Protein AF-A0A2V8NRT8-F1 (afdb_monomer_lite)

Foldseek 3Di:
DDDDDDPDDDDPDPVVVVVVVVVVVVVVVLVVVVVCLVLADQQEWEWEWDQDQQWIWTFTGHVPDTDIDIGGDGSVRLLVLLVVLVVCVVVVHDSQVSLQVNCVRRPVVCVVVDDLRGAYEYADDDSCVVHPQQQRAHHPDDHGPVVRHHYDYDPDPVRVSD

Radius of gyration: 18.74 Å; chains: 1; bounding box: 40×55×50 Å

Structure (mmCIF, N/CA/C/O backbone):
data_AF-A0A2V8NRT8-F1
#
_entry.id   AF-A0A2V8NRT8-F1
#
loop_
_atom_site.group_PDB
_atom_site.id
_atom_site.type_symbol
_atom_site.label_atom_id
_atom_site.label_alt_id
_atom_site.label_comp_id
_atom_site.label_asym_id
_atom_site.label_entity_id
_atom_site.label_seq_id
_atom_site.pdbx_PDB_ins_code
_atom_site.Cartn_x
_atom_site.Cartn_y
_atom_site.Cartn_z
_atom_site.occupancy
_atom_site.B_iso_or_equiv
_atom_site.auth_seq_id
_atom_site.auth_comp_id
_atom_site.auth_asym_id
_atom_site.auth_atom_id
_atom_site.pdbx_PDB_model_num
ATOM 1 N N . TRP A 1 1 ? -21.819 34.193 -27.467 1.00 38.59 1 TRP A N 1
ATOM 2 C CA . TRP A 1 1 ? -20.871 34.593 -28.520 1.00 38.59 1 TRP A CA 1
ATOM 3 C C . TRP A 1 1 ? -20.106 35.813 -28.022 1.00 38.59 1 TRP A C 1
ATOM 5 O O . TRP A 1 1 ? -20.735 36.838 -27.853 1.00 38.59 1 TRP A O 1
ATOM 15 N N . THR A 1 2 ? -18.833 35.825 -27.639 1.00 36.56 2 THR A N 1
ATOM 16 C CA . THR A 1 2 ? -17.744 34.841 -27.643 1.00 36.56 2 THR A CA 1
ATOM 17 C C . THR A 1 2 ? -16.692 35.411 -26.677 1.00 36.56 2 THR A C 1
ATOM 19 O O . THR A 1 2 ? -16.114 36.457 -26.958 1.00 36.56 2 THR A O 1
ATOM 22 N N . TYR A 1 3 ? -16.482 34.784 -25.515 1.00 34.34 3 TYR A N 1
ATOM 23 C CA . TYR A 1 3 ? -15.458 35.189 -24.542 1.00 34.34 3 TYR A CA 1
ATOM 24 C C . TYR A 1 3 ? -14.153 34.448 -24.851 1.00 34.34 3 TYR A C 1
ATOM 26 O O . TYR A 1 3 ? -13.975 33.305 -24.444 1.00 34.34 3 TYR A O 1
ATOM 34 N N . LEU A 1 4 ? -13.246 35.089 -25.590 1.00 41.66 4 LEU A N 1
ATOM 35 C CA . LEU A 1 4 ? -11.925 34.540 -25.911 1.00 41.66 4 LEU A CA 1
ATOM 36 C C . LEU A 1 4 ? -10.869 35.651 -25.925 1.00 41.66 4 LEU A C 1
ATOM 38 O O . LEU A 1 4 ? -10.318 35.975 -26.962 1.00 41.66 4 LEU A O 1
ATOM 42 N N . HIS A 1 5 ? -10.566 36.244 -24.767 1.00 38.84 5 HIS A N 1
ATOM 43 C CA . HIS A 1 5 ? -9.355 37.060 -24.605 1.00 38.84 5 HIS A CA 1
ATOM 44 C C . HIS A 1 5 ? -8.907 37.113 -23.142 1.00 38.84 5 HIS A C 1
ATOM 46 O O . HIS A 1 5 ? -9.301 38.016 -22.411 1.00 38.84 5 HIS A O 1
ATOM 52 N N . LYS A 1 6 ? -8.050 36.167 -22.730 1.00 39.19 6 LYS A N 1
ATOM 53 C CA . LYS A 1 6 ? -6.901 36.400 -21.824 1.00 39.19 6 LYS A CA 1
ATOM 54 C C . LYS A 1 6 ? -6.224 35.078 -21.439 1.00 39.19 6 LYS A C 1
ATOM 56 O O . LYS A 1 6 ? -6.364 34.594 -20.328 1.00 39.19 6 LYS A O 1
ATOM 61 N N . TYR A 1 7 ? -5.389 34.556 -22.329 1.00 33.06 7 TYR A N 1
ATOM 62 C CA . TYR A 1 7 ? -4.213 33.793 -21.903 1.00 33.06 7 TYR A CA 1
ATOM 63 C C . TYR A 1 7 ? -2.989 34.469 -22.507 1.00 33.06 7 TYR A C 1
ATOM 65 O O . TYR A 1 7 ? -2.424 34.057 -23.513 1.00 33.06 7 TYR A O 1
ATOM 73 N N . ARG A 1 8 ? -2.652 35.617 -21.912 1.00 35.88 8 ARG A N 1
ATOM 74 C CA . ARG A 1 8 ? -1.399 36.325 -22.159 1.00 35.88 8 ARG A CA 1
ATOM 75 C C . ARG A 1 8 ? -0.348 35.634 -21.293 1.00 35.88 8 ARG A C 1
ATOM 77 O O . ARG A 1 8 ? -0.495 35.590 -20.074 1.00 35.88 8 ARG A O 1
ATOM 84 N N . ALA A 1 9 ? 0.647 35.061 -21.956 1.00 53.97 9 ALA A N 1
ATOM 85 C CA . ALA A 1 9 ? 1.781 34.352 -21.384 1.00 53.97 9 ALA A CA 1
ATOM 86 C C . ALA A 1 9 ? 2.414 35.062 -20.171 1.00 53.97 9 ALA A C 1
ATOM 88 O O . ALA A 1 9 ? 2.601 36.280 -20.193 1.00 53.97 9 ALA A O 1
ATOM 89 N N . LYS A 1 10 ? 2.777 34.268 -19.154 1.00 41.41 10 LYS A N 1
ATOM 90 C CA . LYS A 1 10 ? 3.736 34.538 -18.063 1.00 41.41 10 LYS A CA 1
ATOM 91 C C . LYS A 1 10 ? 4.105 33.185 -17.403 1.00 41.41 10 LYS A C 1
ATOM 93 O O . LYS A 1 10 ? 3.289 32.271 -17.458 1.00 41.41 10 LYS A O 1
ATOM 98 N N . PRO A 1 11 ? 5.319 33.020 -16.852 1.00 47.06 11 PRO A 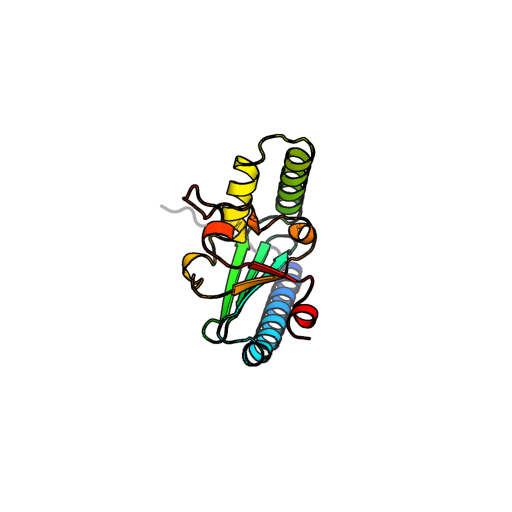N 1
ATOM 99 C CA . PRO A 1 11 ? 6.497 32.482 -17.535 1.00 47.06 11 PRO A CA 1
ATOM 100 C C . PRO A 1 11 ? 6.800 31.019 -17.139 1.00 47.06 11 PRO A C 1
ATOM 102 O O . PRO A 1 11 ? 6.802 30.680 -15.961 1.00 47.06 11 PRO A O 1
ATOM 105 N N . TYR A 1 12 ? 7.101 30.166 -18.128 1.00 49.81 12 TYR A N 1
ATOM 106 C CA . TYR A 1 12 ? 7.365 28.722 -17.978 1.00 49.81 12 TYR A CA 1
ATOM 107 C C . TYR A 1 12 ? 8.841 28.323 -18.240 1.00 49.81 12 TYR A C 1
ATOM 109 O O . TYR A 1 12 ? 9.123 27.733 -19.282 1.00 49.81 12 TYR A O 1
ATOM 117 N N . PRO A 1 13 ? 9.804 28.617 -17.344 1.00 42.97 13 PRO A N 1
ATOM 118 C CA . PRO A 1 13 ? 11.068 27.856 -17.347 1.00 42.97 13 PRO A CA 1
ATOM 119 C C . PRO A 1 13 ? 11.240 26.957 -16.115 1.00 42.97 13 PRO A C 1
ATOM 121 O O . PRO A 1 13 ? 11.595 25.789 -16.247 1.00 42.97 13 PRO A O 1
ATOM 124 N N . GLU A 1 14 ? 10.943 27.456 -14.913 1.00 42.12 14 GLU A N 1
ATOM 125 C CA . GLU A 1 14 ? 11.257 26.749 -13.658 1.00 42.12 14 GLU A CA 1
ATOM 126 C C . GLU A 1 14 ? 10.376 25.508 -13.435 1.00 42.12 14 GLU A C 1
ATOM 128 O O . GLU A 1 14 ? 10.838 24.490 -12.916 1.00 42.12 14 GLU A O 1
ATOM 133 N N . PHE A 1 15 ? 9.130 25.551 -13.919 1.00 39.81 15 PHE A N 1
ATOM 134 C CA . PHE A 1 15 ? 8.170 24.447 -13.810 1.00 39.81 15 PHE A CA 1
ATOM 135 C C . PHE A 1 15 ? 8.524 23.252 -14.713 1.00 39.81 15 PHE A C 1
ATOM 137 O O . PHE A 1 15 ? 8.253 22.105 -14.364 1.00 39.81 15 PHE A O 1
ATOM 144 N N . VAL A 1 16 ? 9.177 23.500 -15.856 1.00 45.25 16 VAL A N 1
ATOM 145 C CA . VAL A 1 16 ? 9.586 22.444 -16.801 1.00 45.25 16 VAL A CA 1
ATOM 146 C C . VAL A 1 16 ? 10.801 21.679 -16.267 1.00 45.25 16 VAL A C 1
ATOM 148 O O . VAL A 1 16 ? 10.893 20.467 -16.447 1.00 45.25 16 VAL A O 1
ATOM 151 N N . GLY A 1 17 ? 11.704 22.359 -15.550 1.00 40.94 17 GLY A N 1
ATOM 152 C CA . GLY A 1 17 ? 12.905 21.743 -14.982 1.00 40.94 17 GLY A CA 1
ATOM 153 C C . GLY A 1 17 ? 12.597 20.658 -13.946 1.00 40.94 17 GLY A C 1
ATOM 154 O O . GLY A 1 17 ? 13.125 19.552 -14.045 1.00 40.94 17 GLY A O 1
ATOM 155 N N . GLN A 1 18 ? 11.707 20.937 -12.986 1.00 45.06 18 GLN A N 1
ATOM 156 C CA . GLN A 1 18 ? 11.326 19.948 -11.967 1.00 45.06 18 GLN A CA 1
ATOM 157 C C . GLN A 1 18 ? 10.472 18.811 -12.544 1.00 45.06 18 GLN A C 1
ATOM 159 O O . GLN A 1 18 ? 10.667 17.655 -12.169 1.00 45.06 18 GLN A O 1
ATOM 164 N N . PHE A 1 19 ? 9.570 19.116 -13.484 1.00 47.75 19 PHE A N 1
ATOM 165 C CA . PHE A 1 19 ? 8.719 18.110 -14.121 1.00 47.75 19 PHE A CA 1
ATOM 166 C C . PHE A 1 19 ? 9.540 17.130 -14.976 1.00 47.75 19 PHE A C 1
ATOM 168 O O . PHE A 1 19 ? 9.411 15.920 -14.806 1.00 47.75 19 PHE A O 1
ATOM 175 N N . ASN A 1 20 ? 10.465 17.624 -15.809 1.00 57.53 20 ASN A N 1
ATOM 176 C CA . ASN A 1 20 ? 11.331 16.764 -16.626 1.00 57.53 20 ASN A CA 1
ATOM 177 C C . ASN A 1 20 ? 12.267 15.895 -15.775 1.00 57.53 20 ASN A C 1
ATOM 179 O O . ASN A 1 20 ? 12.397 14.702 -16.037 1.00 57.53 20 ASN A O 1
ATOM 183 N N . GLN A 1 21 ? 12.878 16.449 -14.721 1.00 60.78 21 GLN A N 1
ATOM 184 C CA . GLN A 1 21 ? 13.740 15.666 -13.823 1.00 60.78 21 GLN A CA 1
ATOM 185 C C . GLN A 1 21 ? 12.985 14.533 -13.128 1.00 60.78 21 GLN A C 1
ATOM 187 O O . GLN A 1 21 ? 13.551 13.473 -12.856 1.00 60.78 21 GLN A O 1
ATOM 192 N N . HIS A 1 22 ? 11.713 14.760 -12.810 1.00 63.84 22 HIS A N 1
ATOM 193 C CA . HIS A 1 22 ? 10.892 13.763 -12.156 1.00 63.84 22 HIS A CA 1
ATOM 194 C C . HIS A 1 22 ? 10.541 12.605 -13.098 1.00 63.84 22 HIS A C 1
ATOM 196 O O . HIS A 1 22 ? 10.668 11.444 -12.716 1.00 63.84 22 HIS A O 1
ATOM 202 N N . ILE A 1 23 ? 10.184 12.917 -14.347 1.00 66.88 23 ILE A N 1
ATOM 203 C CA . ILE A 1 23 ? 9.881 11.916 -15.376 1.00 66.88 23 ILE A CA 1
ATOM 204 C C . ILE A 1 23 ? 11.110 11.072 -15.724 1.00 66.88 23 ILE A C 1
ATOM 206 O O . ILE A 1 23 ? 10.998 9.848 -15.777 1.00 66.88 23 ILE A O 1
ATOM 210 N N . GLU A 1 24 ? 12.284 11.686 -15.889 1.00 68.06 24 GLU A N 1
ATOM 211 C CA . GLU A 1 24 ? 13.510 10.925 -16.161 1.00 68.06 24 GLU A CA 1
ATOM 212 C C . GLU A 1 24 ? 13.876 10.011 -14.988 1.00 68.06 24 GLU A C 1
ATOM 214 O O . GLU A 1 24 ? 14.144 8.830 -15.199 1.00 68.06 24 GLU A O 1
ATOM 219 N N . ARG A 1 25 ? 13.760 10.489 -13.737 1.00 71.38 25 ARG A N 1
ATOM 220 C CA . ARG A 1 25 ? 13.952 9.625 -12.561 1.00 71.38 25 ARG A CA 1
ATOM 221 C C . ARG A 1 25 ? 12.971 8.461 -12.526 1.00 71.38 25 ARG A C 1
ATOM 223 O O . ARG A 1 25 ? 13.402 7.343 -12.271 1.00 71.38 25 ARG A O 1
ATOM 230 N N . ILE A 1 26 ? 11.679 8.694 -12.777 1.00 75.56 26 ILE A N 1
ATOM 231 C CA . ILE A 1 26 ? 10.669 7.622 -12.831 1.00 75.56 26 ILE A CA 1
ATOM 232 C C . ILE A 1 26 ? 11.046 6.599 -13.904 1.00 75.56 26 ILE A C 1
ATOM 234 O O . ILE A 1 26 ? 10.960 5.394 -13.671 1.00 75.56 26 ILE A O 1
ATOM 238 N N . ARG A 1 27 ? 11.478 7.068 -15.077 1.00 71.88 27 ARG A N 1
ATOM 239 C CA . ARG A 1 27 ? 11.853 6.210 -16.198 1.00 71.88 27 ARG A CA 1
ATOM 240 C C . ARG A 1 27 ? 13.085 5.365 -15.882 1.00 71.88 27 ARG A C 1
ATOM 242 O O . ARG A 1 27 ? 13.054 4.157 -16.105 1.00 71.88 27 ARG A O 1
ATOM 249 N N . GLU A 1 28 ? 14.136 5.963 -15.329 1.00 74.12 28 GLU A N 1
ATOM 250 C CA . GLU A 1 28 ? 15.337 5.255 -14.864 1.00 74.12 28 GLU A CA 1
ATOM 251 C C . GLU A 1 28 ? 14.994 4.218 -13.790 1.00 74.12 28 GLU A C 1
ATOM 253 O O . GLU A 1 28 ? 15.439 3.070 -13.845 1.00 74.12 28 GLU A O 1
ATOM 258 N N . GLN A 1 29 ? 14.139 4.602 -12.844 1.00 75.81 29 GLN A N 1
ATOM 259 C CA . GLN A 1 29 ? 13.644 3.745 -11.778 1.00 75.81 29 GLN A CA 1
ATOM 260 C C . GLN A 1 29 ? 12.837 2.554 -12.302 1.00 75.81 29 GLN A C 1
ATOM 262 O O . GLN A 1 29 ? 13.037 1.433 -11.828 1.00 75.81 29 GLN A O 1
ATOM 267 N N . ALA A 1 30 ? 11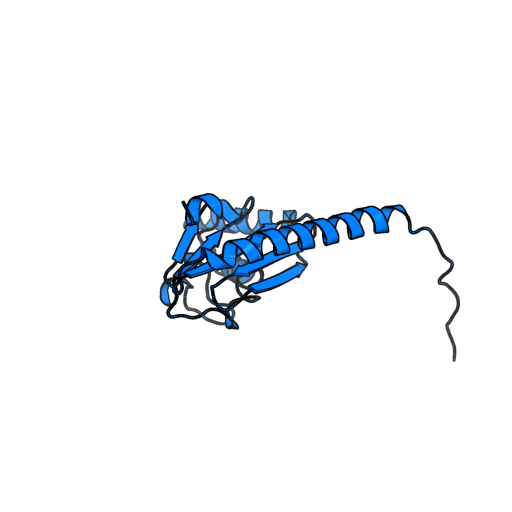.961 2.771 -13.282 1.00 72.00 30 ALA A N 1
ATOM 268 C CA . ALA A 1 30 ? 11.194 1.715 -13.929 1.00 72.00 30 ALA A CA 1
ATOM 269 C C . ALA A 1 30 ? 12.103 0.779 -14.741 1.00 72.00 30 ALA A C 1
ATOM 271 O O . ALA A 1 30 ? 11.981 -0.440 -14.641 1.00 72.00 30 ALA A O 1
ATOM 272 N N . LEU A 1 31 ? 13.071 1.328 -15.481 1.00 70.00 31 LEU A N 1
ATOM 273 C CA . LEU A 1 31 ? 14.073 0.548 -16.213 1.00 70.00 31 LEU A CA 1
ATOM 274 C C . LEU A 1 31 ? 14.894 -0.339 -15.270 1.00 70.00 31 LEU A C 1
ATOM 276 O O . LEU A 1 31 ? 15.075 -1.523 -15.552 1.00 70.00 31 LEU A O 1
ATOM 280 N N . ALA A 1 32 ? 15.349 0.197 -14.137 1.00 76.94 32 ALA A N 1
ATOM 281 C CA . ALA A 1 32 ? 16.061 -0.579 -13.127 1.00 76.94 32 ALA A CA 1
ATOM 282 C C . ALA A 1 32 ? 15.191 -1.723 -12.580 1.00 76.94 32 ALA A C 1
ATOM 284 O O . ALA A 1 32 ? 15.632 -2.871 -12.558 1.00 76.94 32 ALA A O 1
ATOM 285 N N . ARG A 1 33 ? 13.932 -1.438 -12.231 1.00 76.44 33 ARG A N 1
ATOM 286 C CA . ARG A 1 33 ? 12.978 -2.426 -11.697 1.00 76.44 33 ARG A CA 1
ATOM 287 C C . ARG A 1 33 ? 12.596 -3.504 -12.710 1.00 76.44 33 ARG A C 1
ATOM 289 O O . ARG A 1 33 ? 12.500 -4.669 -12.345 1.00 76.44 33 ARG A O 1
ATOM 296 N N . SER A 1 34 ? 12.478 -3.161 -13.992 1.00 72.06 34 SER A N 1
ATOM 297 C CA . SER A 1 34 ? 12.196 -4.145 -15.051 1.00 72.06 34 SER A CA 1
ATOM 298 C C . SER A 1 34 ? 13.294 -5.209 -15.176 1.00 72.06 34 SER A C 1
ATOM 300 O O . SER A 1 34 ? 13.027 -6.354 -15.525 1.00 72.06 34 SER A O 1
ATOM 302 N N . ARG A 1 35 ? 14.546 -4.869 -14.835 1.00 77.12 35 ARG A N 1
ATOM 303 C CA . ARG A 1 35 ? 15.644 -5.847 -14.791 1.00 77.12 35 ARG A CA 1
ATOM 304 C C . ARG A 1 35 ? 15.507 -6.789 -13.599 1.00 77.12 35 ARG A C 1
ATOM 306 O O . ARG A 1 35 ? 15.838 -7.963 -13.729 1.00 77.12 35 ARG A O 1
ATOM 313 N N . VAL A 1 36 ? 14.994 -6.279 -12.477 1.00 76.50 36 VAL A N 1
ATOM 314 C CA . VAL A 1 36 ? 14.740 -7.060 -11.260 1.00 76.50 36 VAL A CA 1
ATOM 315 C C . VAL A 1 36 ? 13.590 -8.045 -11.447 1.00 76.50 36 VAL A C 1
ATOM 317 O O . VAL A 1 36 ? 13.617 -9.104 -10.838 1.00 76.50 36 VAL A O 1
ATOM 320 N N . GLN A 1 37 ? 12.648 -7.771 -12.354 1.00 80.31 37 GLN A N 1
ATOM 321 C CA . GLN A 1 37 ? 11.534 -8.670 -12.677 1.00 80.31 37 GLN A CA 1
ATOM 322 C C . GLN A 1 37 ? 11.975 -10.121 -12.947 1.00 80.31 37 GLN A C 1
ATOM 324 O O . GLN A 1 37 ? 11.293 -11.060 -12.559 1.00 80.31 37 GLN A O 1
ATOM 329 N N . LYS A 1 38 ? 13.157 -10.312 -13.551 1.00 79.06 38 LYS A N 1
ATOM 330 C CA . LYS A 1 38 ? 13.727 -11.638 -13.853 1.00 79.06 38 LYS A CA 1
ATOM 331 C C . LYS A 1 38 ? 14.200 -12.423 -12.624 1.00 79.06 38 LYS A C 1
ATOM 333 O O . LYS A 1 38 ? 14.485 -13.607 -12.750 1.00 79.06 38 LYS A O 1
ATOM 338 N N . LEU A 1 39 ? 14.356 -11.755 -11.484 1.00 83.25 39 LEU A N 1
ATOM 339 C CA . LEU A 1 39 ? 14.799 -12.334 -10.215 1.00 83.25 39 LEU A CA 1
ATOM 340 C C . LEU A 1 39 ? 13.624 -12.637 -9.278 1.00 83.25 39 LEU A C 1
ATOM 342 O O . LEU A 1 39 ? 13.831 -13.225 -8.222 1.00 83.25 39 LEU A O 1
ATOM 346 N N . ILE A 1 40 ? 12.408 -12.216 -9.636 1.00 85.44 40 ILE A N 1
ATOM 347 C CA . ILE A 1 40 ? 11.224 -12.396 -8.799 1.00 85.44 40 ILE A CA 1
ATOM 348 C C . ILE A 1 40 ? 10.711 -13.833 -8.966 1.00 85.44 40 ILE A C 1
ATOM 350 O O . ILE A 1 40 ? 10.516 -14.269 -10.104 1.00 85.44 40 ILE A O 1
ATOM 354 N N . PRO A 1 41 ? 10.473 -14.569 -7.866 1.00 86.56 41 PRO A N 1
ATOM 355 C CA . PRO A 1 41 ? 9.828 -15.877 -7.922 1.00 86.56 41 PRO A CA 1
ATOM 356 C C . PRO A 1 41 ? 8.453 -15.827 -8.607 1.00 86.56 41 PRO A C 1
ATOM 358 O O . PRO A 1 41 ? 7.712 -14.858 -8.462 1.00 86.56 41 PRO A O 1
ATOM 361 N N . HIS A 1 42 ? 8.082 -16.895 -9.320 1.00 86.94 42 HIS A N 1
ATOM 362 C CA . HIS A 1 42 ? 6.823 -16.973 -10.084 1.00 86.94 42 HIS A CA 1
ATOM 363 C C . HIS A 1 42 ? 5.549 -16.827 -9.237 1.00 86.94 42 HIS A C 1
ATOM 365 O O . HIS A 1 42 ? 4.492 -16.482 -9.758 1.00 86.94 42 HIS A O 1
ATOM 371 N N . ASP A 1 43 ? 5.633 -17.120 -7.944 1.00 90.12 43 ASP A N 1
ATOM 372 C CA . ASP A 1 43 ? 4.546 -17.015 -6.977 1.00 90.12 43 ASP A CA 1
ATOM 373 C C . ASP A 1 43 ? 4.565 -15.687 -6.205 1.00 90.12 43 ASP A C 1
ATOM 375 O O . ASP A 1 43 ? 3.768 -15.511 -5.289 1.00 90.12 43 ASP A O 1
ATOM 379 N N . THR A 1 44 ? 5.451 -14.746 -6.547 1.00 92.25 44 THR A N 1
ATOM 380 C CA . THR A 1 44 ? 5.623 -13.481 -5.823 1.00 92.25 44 THR A CA 1
ATOM 381 C C . THR A 1 44 ? 5.181 -12.280 -6.657 1.00 92.25 44 THR A C 1
ATOM 383 O O . THR A 1 44 ? 5.529 -12.123 -7.827 1.00 92.25 44 THR A O 1
ATOM 386 N N . GLN A 1 45 ? 4.431 -11.384 -6.018 1.00 94.19 45 GLN A N 1
ATOM 387 C CA . GLN A 1 45 ? 3.963 -10.123 -6.581 1.00 94.19 45 GLN A CA 1
ATOM 388 C C . GLN A 1 45 ? 4.401 -8.984 -5.669 1.00 94.19 45 GLN A C 1
ATOM 390 O O . GLN A 1 45 ? 3.977 -8.886 -4.521 1.00 94.19 45 GLN A O 1
ATOM 395 N N . ILE A 1 46 ? 5.272 -8.121 -6.171 1.00 94.88 46 ILE A N 1
ATOM 396 C CA . ILE A 1 46 ? 5.845 -7.021 -5.407 1.00 94.88 46 ILE A CA 1
ATOM 397 C C . ILE A 1 46 ? 4.998 -5.771 -5.608 1.00 94.88 46 ILE A C 1
ATOM 399 O O . ILE A 1 46 ? 4.790 -5.350 -6.744 1.00 94.88 46 ILE A O 1
ATOM 403 N N . ILE A 1 47 ? 4.573 -5.152 -4.508 1.00 95.75 47 ILE A N 1
ATOM 404 C CA . ILE A 1 47 ? 4.014 -3.801 -4.491 1.00 95.75 47 ILE A CA 1
ATOM 405 C C . ILE A 1 47 ? 5.054 -2.878 -3.864 1.00 95.75 47 ILE A C 1
ATOM 407 O O . ILE A 1 47 ? 5.290 -2.920 -2.655 1.00 95.75 47 ILE A O 1
ATOM 411 N N . GLU A 1 48 ? 5.682 -2.045 -4.684 1.00 95.00 48 GLU A N 1
ATOM 412 C CA . GLU A 1 48 ? 6.671 -1.072 -4.231 1.00 95.00 48 GLU A CA 1
ATOM 413 C C . GLU A 1 48 ? 6.099 0.342 -4.274 1.00 95.00 48 GLU A C 1
ATOM 415 O O . GLU A 1 48 ? 5.558 0.782 -5.290 1.00 95.00 48 GLU A O 1
ATOM 420 N N . TYR A 1 49 ? 6.260 1.070 -3.172 1.00 95.69 49 TYR A N 1
ATOM 421 C CA . TYR A 1 49 ? 5.795 2.442 -3.039 1.00 95.69 49 TYR A CA 1
ATOM 422 C C . TYR A 1 49 ? 6.948 3.440 -3.170 1.00 95.69 49 TYR A C 1
ATOM 424 O O . TYR A 1 49 ? 8.033 3.224 -2.638 1.00 95.69 49 TYR A O 1
ATOM 432 N N . ALA A 1 50 ? 6.694 4.585 -3.805 1.00 93.94 50 ALA A N 1
ATOM 433 C CA . ALA A 1 50 ? 7.513 5.784 -3.621 1.00 93.94 50 ALA A CA 1
ATOM 434 C C . ALA A 1 50 ? 6.626 6.992 -3.337 1.00 93.94 50 ALA A C 1
ATOM 436 O O . ALA A 1 50 ? 5.820 7.413 -4.174 1.00 93.94 50 ALA A O 1
ATOM 437 N N . LEU A 1 51 ? 6.796 7.573 -2.151 1.00 93.38 51 LEU A N 1
ATOM 438 C CA . LEU A 1 51 ? 6.007 8.700 -1.687 1.00 93.38 51 LEU A CA 1
ATOM 439 C C . LEU A 1 51 ? 6.722 10.017 -1.997 1.00 93.38 51 LEU A C 1
ATOM 441 O O . LEU A 1 51 ? 7.693 10.442 -1.354 1.00 93.38 51 LEU A O 1
ATOM 445 N N . LEU A 1 52 ? 6.207 10.708 -3.001 1.00 92.75 52 LEU A N 1
ATOM 446 C CA . LEU A 1 52 ? 6.711 11.988 -3.481 1.00 92.75 52 LEU A CA 1
ATOM 447 C C . LEU A 1 52 ? 5.977 13.128 -2.786 1.00 92.75 52 LEU A C 1
ATOM 449 O O . LEU A 1 52 ? 5.163 12.880 -1.909 1.00 92.75 52 LEU A O 1
ATOM 453 N N . SER A 1 53 ? 6.308 14.380 -3.098 1.00 91.38 53 SER A N 1
ATOM 454 C CA . SER A 1 53 ? 5.699 15.536 -2.426 1.00 91.38 53 SER A CA 1
ATOM 455 C C . SER A 1 53 ? 4.199 15.668 -2.704 1.00 91.38 53 SER A C 1
ATOM 457 O O . SER A 1 53 ? 3.449 16.013 -1.795 1.00 91.38 53 SER A O 1
ATOM 459 N N . ASP A 1 54 ? 3.772 15.394 -3.937 1.00 92.56 54 ASP A N 1
ATOM 460 C CA . ASP A 1 54 ? 2.421 15.655 -4.456 1.00 92.56 54 ASP A CA 1
ATOM 461 C C . ASP A 1 54 ? 1.694 14.396 -4.960 1.00 92.56 54 ASP A C 1
ATOM 463 O O . ASP A 1 54 ? 0.552 14.481 -5.419 1.00 92.56 54 ASP A O 1
ATOM 467 N N . ARG A 1 55 ? 2.353 13.233 -4.916 1.00 94.00 55 ARG A N 1
ATOM 468 C CA . ARG A 1 55 ? 1.805 11.969 -5.412 1.00 94.00 55 ARG A CA 1
ATOM 469 C C . ARG A 1 55 ? 2.452 10.756 -4.760 1.00 94.00 55 ARG A C 1
ATOM 471 O O . ARG A 1 55 ? 3.583 10.810 -4.274 1.00 94.00 55 ARG A O 1
ATOM 478 N N . LEU A 1 56 ? 1.750 9.640 -4.850 1.00 95.81 56 LEU A N 1
ATOM 479 C CA . LEU A 1 56 ? 2.255 8.310 -4.561 1.00 95.81 56 LEU A CA 1
ATOM 480 C C . LEU A 1 56 ? 2.460 7.560 -5.879 1.00 95.81 56 LEU A C 1
ATOM 482 O O . LEU A 1 56 ? 1.573 7.552 -6.734 1.00 95.81 56 LEU A O 1
ATOM 486 N N . LEU A 1 57 ? 3.627 6.943 -6.040 1.00 95.00 57 LEU A N 1
ATOM 487 C CA . LEU A 1 57 ? 3.872 5.963 -7.091 1.00 95.00 57 LEU A CA 1
ATOM 488 C C . LEU A 1 57 ? 3.754 4.561 -6.510 1.00 95.00 57 LEU A C 1
ATOM 490 O O . LEU A 1 57 ? 4.242 4.312 -5.407 1.00 95.00 57 LEU A O 1
ATOM 494 N N . ILE A 1 58 ? 3.117 3.675 -7.268 1.00 95.50 58 ILE A N 1
ATOM 495 C CA . ILE A 1 58 ? 2.894 2.280 -6.899 1.00 95.50 58 ILE A CA 1
ATOM 496 C C . ILE A 1 58 ? 3.336 1.425 -8.081 1.00 95.50 58 ILE A C 1
ATOM 498 O O . ILE A 1 58 ? 2.710 1.469 -9.144 1.00 95.50 58 ILE A O 1
ATOM 502 N N . TRP A 1 59 ? 4.422 0.677 -7.913 1.00 94.56 59 TRP A N 1
ATOM 503 C CA . TRP A 1 59 ? 4.827 -0.344 -8.873 1.00 94.56 59 TRP A CA 1
ATOM 504 C C . TRP A 1 59 ? 4.247 -1.689 -8.458 1.00 94.56 59 TRP A C 1
ATOM 506 O O . TRP A 1 59 ? 4.446 -2.106 -7.320 1.00 94.56 59 TRP A O 1
ATOM 516 N N . LEU A 1 60 ? 3.587 -2.372 -9.393 1.00 94.06 60 LEU A N 1
ATOM 517 C CA . LEU A 1 60 ? 3.257 -3.789 -9.277 1.00 94.06 60 LEU A CA 1
ATOM 518 C C . LEU A 1 60 ? 4.189 -4.577 -10.196 1.00 94.06 60 LEU A C 1
ATOM 520 O O . LEU A 1 60 ? 4.206 -4.354 -11.409 1.00 94.06 60 LEU A O 1
ATOM 524 N N . ILE A 1 61 ? 4.977 -5.471 -9.604 1.00 92.31 61 ILE A N 1
ATOM 525 C CA . ILE A 1 61 ? 6.034 -6.208 -10.292 1.00 92.31 61 ILE A CA 1
ATOM 526 C C . ILE A 1 61 ? 5.897 -7.699 -9.976 1.00 92.31 61 ILE A C 1
ATOM 528 O O . ILE A 1 61 ? 6.027 -8.112 -8.829 1.00 92.31 61 ILE A O 1
ATOM 532 N N . SER A 1 62 ? 5.679 -8.515 -10.996 1.00 91.44 62 SER A N 1
ATOM 533 C CA . SER A 1 62 ? 5.726 -9.979 -10.938 1.00 91.44 62 SER A CA 1
ATOM 534 C C . SER A 1 62 ? 6.388 -10.519 -12.202 1.00 91.44 62 SER A C 1
ATOM 536 O O . SER A 1 62 ? 6.740 -9.753 -13.096 1.00 91.44 62 SER A O 1
ATOM 538 N N . ASP A 1 63 ? 6.538 -11.832 -12.333 1.00 86.06 63 ASP A N 1
ATOM 539 C CA . ASP A 1 63 ? 7.031 -12.455 -13.568 1.00 86.06 63 ASP A CA 1
ATOM 540 C C . ASP A 1 63 ? 6.165 -12.129 -14.808 1.00 86.06 63 ASP A C 1
ATOM 542 O O . ASP A 1 63 ? 6.673 -12.088 -15.929 1.00 86.06 63 ASP A O 1
ATOM 546 N N . LYS A 1 64 ? 4.870 -11.846 -14.607 1.00 86.12 64 LYS A N 1
ATOM 547 C CA . LYS A 1 64 ? 3.878 -11.567 -15.662 1.00 86.12 64 LYS A CA 1
ATOM 548 C C . LYS A 1 64 ? 3.502 -10.094 -15.792 1.00 86.12 64 LYS A C 1
ATOM 550 O O . LYS A 1 64 ? 3.091 -9.667 -16.869 1.00 86.12 64 LYS A O 1
ATOM 555 N N . VAL A 1 65 ? 3.592 -9.325 -14.708 1.00 87.44 65 VAL A N 1
ATOM 556 C CA . VAL A 1 65 ? 3.046 -7.965 -14.623 1.00 87.44 65 VAL A CA 1
ATOM 557 C C . VAL A 1 65 ? 4.147 -6.971 -14.281 1.00 87.44 65 VAL A C 1
ATOM 559 O O . VAL A 1 65 ? 4.951 -7.190 -13.382 1.00 87.44 65 VAL A O 1
ATOM 562 N N . PHE A 1 66 ? 4.160 -5.850 -14.998 1.00 90.31 66 PHE A N 1
ATOM 563 C CA . PHE A 1 66 ? 4.969 -4.684 -14.662 1.00 90.31 66 PHE A CA 1
ATOM 564 C C . PHE A 1 66 ? 4.139 -3.427 -14.922 1.00 90.31 66 PHE A C 1
ATOM 566 O O . PHE A 1 66 ? 4.037 -2.973 -16.064 1.00 90.31 66 PHE A O 1
ATOM 573 N N . THR A 1 67 ? 3.511 -2.873 -13.886 1.00 90.62 67 THR A N 1
ATOM 574 C CA . THR A 1 67 ? 2.687 -1.660 -14.006 1.00 90.62 67 THR A CA 1
ATOM 575 C C . THR A 1 67 ? 3.118 -0.588 -13.016 1.00 90.62 67 THR A C 1
ATOM 577 O O . THR A 1 67 ? 3.677 -0.871 -11.958 1.00 90.62 67 THR A O 1
ATOM 580 N N . LEU A 1 68 ? 2.877 0.669 -13.392 1.00 92.38 68 LEU A N 1
ATOM 581 C CA . LEU A 1 68 ? 3.115 1.845 -12.564 1.00 92.38 68 LEU A CA 1
ATOM 582 C C . LEU A 1 68 ? 1.819 2.643 -12.464 1.00 92.38 68 LEU A C 1
ATOM 584 O O . LEU A 1 68 ? 1.291 3.101 -13.477 1.00 92.38 68 LEU A O 1
ATOM 588 N N . HIS A 1 69 ? 1.359 2.861 -11.238 1.00 93.12 69 HIS A N 1
ATOM 589 C CA . HIS A 1 69 ? 0.221 3.715 -10.931 1.00 93.12 69 HIS A CA 1
ATOM 590 C C . HIS A 1 69 ? 0.705 4.987 -10.238 1.00 93.12 69 HIS A C 1
ATOM 592 O O . HIS A 1 69 ? 1.618 4.954 -9.413 1.00 93.12 69 HIS A O 1
ATOM 598 N N . SER A 1 70 ? 0.093 6.121 -10.580 1.00 93.06 70 SER A N 1
ATOM 599 C CA . SER A 1 70 ? 0.341 7.403 -9.922 1.00 93.06 70 SER A CA 1
ATOM 600 C C . SER A 1 70 ? -0.954 7.904 -9.304 1.00 93.06 70 SER A C 1
ATOM 602 O O . SER A 1 70 ? -1.916 8.181 -10.018 1.00 93.06 70 SER A O 1
ATOM 604 N N . VAL A 1 71 ? -0.963 8.028 -7.980 1.00 95.00 71 VAL A N 1
ATOM 605 C CA . VAL A 1 71 ? -2.110 8.519 -7.217 1.00 95.00 71 VAL A CA 1
ATOM 606 C C . VAL A 1 71 ? -1.807 9.941 -6.744 1.00 95.00 71 VAL A C 1
ATOM 608 O O . VAL A 1 71 ? -0.826 10.131 -6.017 1.00 95.00 71 VAL A O 1
ATOM 611 N N . PRO A 1 72 ? -2.589 10.958 -7.149 1.00 94.38 72 PRO A N 1
ATOM 612 C CA . PRO A 1 72 ? -2.399 12.321 -6.667 1.00 94.38 72 PRO A CA 1
ATOM 613 C C . PRO A 1 72 ? -2.782 12.395 -5.186 1.00 94.38 72 PRO A C 1
ATOM 615 O O . PRO A 1 72 ? -3.953 12.308 -4.824 1.00 94.38 72 PRO A O 1
ATOM 618 N N . VAL A 1 73 ? -1.784 12.544 -4.319 1.00 94.88 73 VAL A N 1
ATOM 619 C CA . VAL A 1 73 ? -1.957 12.647 -2.869 1.00 94.88 73 VAL A CA 1
ATOM 620 C C . VAL A 1 73 ? -0.777 13.409 -2.284 1.00 94.88 73 VAL A C 1
ATOM 622 O O . VAL A 1 73 ? 0.380 13.131 -2.593 1.00 94.88 73 VAL A O 1
ATOM 625 N N . SER A 1 74 ? -1.059 14.387 -1.427 1.00 95.56 74 SER A N 1
ATOM 626 C CA . SER A 1 74 ? 0.003 15.107 -0.724 1.00 95.56 74 SER A CA 1
ATOM 627 C C . SER A 1 74 ? 0.734 14.167 0.232 1.00 95.56 74 SER A C 1
ATOM 629 O O . SER A 1 74 ? 0.088 13.478 1.028 1.00 95.56 74 SER A O 1
ATOM 631 N N . ARG A 1 75 ? 2.074 14.217 0.229 1.00 95.12 75 ARG A N 1
ATOM 632 C CA . ARG A 1 75 ? 2.904 13.498 1.208 1.00 95.12 75 ARG A CA 1
ATOM 633 C C . ARG A 1 75 ? 2.419 13.728 2.626 1.00 95.12 75 ARG A C 1
ATOM 635 O O . ARG A 1 75 ? 2.175 12.776 3.353 1.00 95.12 75 ARG A O 1
ATOM 642 N N . SER A 1 76 ? 2.277 14.995 3.004 1.00 96.25 76 SER A N 1
ATOM 643 C CA . SER A 1 76 ? 1.940 15.370 4.373 1.00 96.25 76 SER A CA 1
ATOM 644 C C . SER A 1 76 ? 0.549 14.885 4.763 1.00 96.25 76 SER A C 1
ATOM 646 O O . SER A 1 76 ? 0.350 14.457 5.894 1.00 96.25 76 SER A O 1
ATOM 648 N N . ALA A 1 77 ? -0.406 14.901 3.829 1.00 95.75 77 ALA A N 1
ATOM 649 C CA . ALA A 1 77 ? -1.746 14.382 4.076 1.00 95.75 77 ALA A CA 1
ATOM 650 C C . ALA A 1 77 ? -1.708 12.870 4.330 1.00 95.75 77 ALA A C 1
ATOM 652 O O . ALA A 1 77 ? -2.266 12.408 5.326 1.00 95.75 77 ALA A O 1
ATOM 653 N N . LEU A 1 78 ? -0.993 12.120 3.484 1.00 96.75 78 LEU A N 1
ATOM 654 C CA . LEU A 1 78 ? -0.878 10.672 3.626 1.00 96.75 78 LEU A CA 1
ATOM 655 C C . LEU A 1 78 ? -0.136 10.283 4.911 1.00 96.75 78 LEU A C 1
ATOM 657 O O . LEU A 1 78 ? -0.609 9.436 5.664 1.00 96.75 78 LEU A O 1
ATOM 661 N N . GLU A 1 79 ? 0.991 10.935 5.206 1.00 97.06 79 GLU A N 1
ATOM 662 C CA . GLU A 1 79 ? 1.761 10.704 6.433 1.00 97.06 79 GLU A CA 1
ATOM 663 C C . GLU A 1 79 ? 0.917 10.996 7.683 1.00 97.06 79 GLU A C 1
ATOM 665 O O . GLU A 1 79 ? 0.888 10.182 8.607 1.00 97.06 79 GLU A O 1
ATOM 670 N N . ASN A 1 80 ? 0.161 12.100 7.693 1.00 96.88 80 ASN A N 1
ATOM 671 C CA . ASN A 1 80 ? -0.738 12.440 8.797 1.00 96.88 80 ASN A CA 1
ATOM 672 C C . ASN A 1 80 ? -1.843 11.396 8.993 1.00 96.88 80 ASN A C 1
ATOM 674 O O . ASN A 1 80 ? -2.165 11.058 10.131 1.00 96.88 80 ASN A O 1
ATOM 678 N N . GLN A 1 81 ? -2.419 10.877 7.908 1.00 96.00 81 GLN A N 1
ATOM 679 C CA . GLN A 1 81 ? -3.458 9.850 7.972 1.00 96.00 81 GLN A CA 1
ATOM 680 C C . GLN A 1 81 ? -2.912 8.531 8.532 1.00 96.00 81 GLN A C 1
ATOM 682 O O . GLN A 1 81 ? -3.540 7.925 9.401 1.00 96.00 81 GLN A O 1
ATOM 687 N N . VAL A 1 82 ? -1.707 8.128 8.110 1.00 96.50 82 VAL A N 1
ATOM 688 C CA . VAL A 1 82 ? -1.006 6.964 8.673 1.00 96.50 82 VAL A CA 1
ATOM 689 C C . VAL A 1 82 ? -0.737 7.164 10.163 1.00 96.50 82 VAL A C 1
ATOM 691 O O . VAL A 1 82 ? -1.040 6.280 10.962 1.00 96.50 82 VAL A O 1
ATOM 694 N N . GLN A 1 83 ? -0.221 8.327 10.571 1.00 96.69 83 GLN A N 1
ATOM 695 C CA . GLN A 1 83 ? 0.046 8.599 11.987 1.00 96.69 83 GLN A CA 1
ATOM 696 C C . GLN A 1 83 ? -1.227 8.552 12.837 1.00 96.69 83 GLN A C 1
ATOM 698 O O . GLN A 1 83 ? -1.217 7.939 13.902 1.00 96.69 83 GLN A O 1
ATOM 703 N N . GLN A 1 84 ? -2.332 9.130 12.363 1.00 96.44 84 GLN A N 1
ATOM 704 C CA . GLN A 1 84 ? -3.619 9.072 13.062 1.00 96.44 84 GLN A CA 1
ATOM 705 C C . GLN A 1 84 ? -4.138 7.635 13.186 1.00 96.44 84 GLN A C 1
ATOM 707 O O . GLN A 1 84 ? -4.599 7.242 14.258 1.00 96.44 84 GLN A O 1
ATOM 712 N N . ALA A 1 85 ? -4.023 6.831 12.123 1.00 95.25 85 ALA A N 1
ATOM 713 C CA . ALA A 1 85 ? -4.418 5.425 12.159 1.00 95.25 85 ALA A CA 1
ATOM 714 C C . ALA A 1 85 ? -3.607 4.660 13.216 1.00 95.25 85 ALA A C 1
ATOM 716 O O . ALA A 1 85 ? -4.178 3.970 14.059 1.00 95.25 85 ALA A O 1
ATOM 717 N N . LEU A 1 86 ? -2.284 4.846 13.234 1.00 94.94 86 LEU A N 1
ATOM 718 C CA . LEU A 1 86 ? -1.399 4.213 14.213 1.00 94.94 86 LEU A CA 1
ATOM 719 C C . LEU A 1 86 ? -1.674 4.672 15.646 1.00 94.94 86 LEU A C 1
ATOM 721 O O . LEU A 1 86 ? -1.619 3.856 16.563 1.00 94.94 86 LEU A O 1
ATOM 725 N N . GLN A 1 87 ? -1.975 5.954 15.857 1.00 96.25 87 GLN A N 1
ATOM 726 C CA . GLN A 1 87 ? -2.341 6.477 17.174 1.00 96.25 87 GLN A CA 1
ATOM 727 C C . GLN A 1 87 ? -3.613 5.811 17.704 1.00 96.25 87 GLN A C 1
ATOM 729 O O . GLN A 1 87 ? -3.603 5.328 18.834 1.00 96.25 87 GLN A O 1
ATOM 734 N N . ARG A 1 88 ? -4.665 5.704 16.882 1.00 95.94 88 ARG A N 1
ATOM 735 C CA . ARG A 1 88 ? -5.908 5.026 17.282 1.00 95.94 88 ARG A CA 1
ATOM 736 C C . ARG A 1 88 ? -5.702 3.547 17.572 1.00 95.94 88 ARG A C 1
ATOM 738 O O . ARG A 1 88 ? -6.145 3.072 18.612 1.00 95.94 88 ARG A O 1
ATOM 745 N N . LEU A 1 89 ? -4.961 2.844 16.712 1.00 92.94 89 LEU A N 1
ATOM 746 C CA . LEU A 1 89 ? -4.633 1.433 16.935 1.00 92.94 89 LEU A CA 1
ATOM 747 C C . LEU A 1 89 ? -3.884 1.225 18.259 1.00 92.94 89 LEU A C 1
ATOM 749 O O . LEU A 1 89 ? -4.207 0.308 19.008 1.00 92.94 89 LEU A O 1
ATOM 753 N N . ARG A 1 90 ? -2.923 2.098 18.588 1.00 94.06 90 ARG A N 1
ATOM 754 C CA . ARG A 1 90 ? -2.189 2.048 19.867 1.00 94.06 90 ARG A CA 1
ATOM 755 C C . ARG A 1 90 ? -3.071 2.365 21.073 1.00 94.06 90 ARG A C 1
ATOM 757 O O . ARG A 1 90 ? -2.832 1.818 22.143 1.00 94.06 90 ARG A O 1
ATOM 764 N N . ALA A 1 91 ? -4.065 3.231 20.904 1.00 96.12 91 ALA A N 1
ATOM 765 C CA . ALA A 1 91 ? -5.042 3.559 21.937 1.00 96.12 91 ALA A CA 1
ATOM 766 C C . ALA A 1 91 ? -6.133 2.481 22.111 1.00 96.12 91 ALA A C 1
ATOM 768 O O . ALA A 1 91 ? -6.961 2.600 23.010 1.00 96.12 91 ALA A O 1
ATOM 769 N N . GLY A 1 92 ? -6.154 1.435 21.271 1.00 93.19 92 GLY A N 1
ATOM 770 C CA . GLY A 1 92 ? -7.232 0.439 21.253 1.00 93.19 92 GLY A CA 1
ATOM 771 C C . GLY A 1 92 ? -8.554 0.983 20.699 1.00 93.19 92 GLY A C 1
ATOM 772 O O . GLY A 1 92 ? -9.606 0.378 20.891 1.00 93.19 92 GLY A O 1
ATOM 773 N N . GLU A 1 93 ? -8.513 2.129 20.020 1.00 94.94 93 GLU A N 1
ATOM 774 C CA . GLU A 1 93 ? -9.667 2.766 19.399 1.00 94.94 93 GLU A CA 1
ATOM 775 C C . GLU A 1 93 ? -9.890 2.251 17.973 1.00 94.94 93 GLU A C 1
ATOM 777 O O . GLU A 1 93 ? -8.979 1.764 17.297 1.00 94.94 93 GLU A O 1
ATOM 782 N N . SER A 1 94 ? -11.112 2.425 17.463 1.00 92.62 94 SER A N 1
ATOM 783 C CA . SER A 1 94 ? -11.412 2.076 16.076 1.00 92.62 94 SER A CA 1
ATOM 784 C C . SER A 1 94 ? -10.679 2.997 15.092 1.00 92.62 94 SER A C 1
ATOM 786 O O . SER A 1 94 ? -10.923 4.209 15.020 1.00 92.62 94 SER A O 1
ATOM 788 N N . ALA A 1 95 ? -9.811 2.387 14.285 1.00 93.50 95 ALA A N 1
ATOM 789 C CA . ALA A 1 95 ? -9.138 3.006 13.146 1.00 93.50 95 ALA A CA 1
ATOM 790 C C . ALA A 1 95 ? -9.770 2.622 11.793 1.00 93.50 95 ALA A C 1
ATOM 792 O O . ALA A 1 95 ? -9.209 2.966 10.756 1.00 93.50 95 ALA A O 1
ATOM 793 N N . ALA A 1 96 ? -10.918 1.928 11.786 1.00 90.56 96 ALA A N 1
ATOM 794 C CA . ALA A 1 96 ? -11.501 1.315 10.587 1.00 90.56 96 ALA A CA 1
ATOM 795 C C . ALA A 1 96 ? -11.637 2.300 9.414 1.00 90.56 96 ALA A C 1
ATOM 797 O O . ALA A 1 96 ? -11.068 2.063 8.355 1.00 90.56 96 ALA A O 1
ATOM 798 N N . SER A 1 97 ? -12.260 3.463 9.633 1.00 91.75 97 SER A N 1
ATOM 799 C CA . SER A 1 97 ? -12.430 4.468 8.575 1.00 91.75 97 SER A CA 1
ATOM 800 C C . SER A 1 97 ? -11.103 5.024 8.046 1.00 91.75 97 SER A C 1
ATOM 802 O O . SER A 1 97 ? -10.989 5.308 6.862 1.00 91.75 97 SER A O 1
ATOM 804 N N . LEU A 1 98 ? -10.078 5.167 8.895 1.00 93.25 98 LEU A N 1
ATOM 805 C CA . LEU A 1 98 ? -8.757 5.633 8.453 1.00 93.25 98 LEU A CA 1
ATOM 806 C C . LEU A 1 98 ? -8.047 4.564 7.615 1.00 93.25 98 LEU A C 1
ATOM 808 O O . LEU A 1 98 ? -7.414 4.897 6.615 1.00 93.25 98 LEU A O 1
ATOM 812 N N . LEU A 1 99 ? -8.164 3.295 8.015 1.00 92.38 99 LEU A N 1
ATOM 813 C CA . LEU A 1 99 ? -7.625 2.153 7.277 1.00 92.38 99 LEU A CA 1
ATOM 814 C C . LEU A 1 99 ? -8.340 1.959 5.932 1.00 92.38 99 LEU A C 1
ATOM 816 O O . LEU A 1 99 ? -7.676 1.637 4.951 1.00 92.38 99 LEU A O 1
ATOM 820 N N . ASP A 1 100 ? -9.645 2.223 5.858 1.00 92.06 100 ASP A N 1
ATOM 821 C CA . ASP A 1 100 ? -10.406 2.198 4.603 1.00 92.06 100 ASP A CA 1
ATOM 822 C C . ASP A 1 100 ? -9.916 3.262 3.624 1.00 92.06 100 ASP A C 1
ATOM 824 O O . ASP A 1 100 ? -9.624 2.961 2.468 1.00 92.06 100 ASP A O 1
ATOM 828 N N . GLU A 1 101 ? -9.765 4.504 4.088 1.00 93.50 101 GLU A N 1
ATOM 829 C CA . GLU A 1 101 ? -9.246 5.588 3.251 1.00 93.50 101 GLU A CA 1
ATOM 830 C C . GLU A 1 101 ? -7.794 5.330 2.817 1.00 93.50 101 GLU A C 1
ATOM 832 O O . GLU A 1 101 ? -7.417 5.641 1.688 1.00 93.50 101 GLU A O 1
ATOM 837 N N . LEU A 1 102 ? -6.970 4.718 3.679 1.00 95.31 102 LEU A N 1
ATOM 838 C CA . LEU A 1 102 ? -5.616 4.302 3.297 1.00 95.31 102 LEU A CA 1
ATOM 839 C C . LEU A 1 102 ? -5.661 3.188 2.247 1.00 95.31 102 LEU A C 1
ATOM 841 O O . LEU A 1 102 ? -4.886 3.220 1.297 1.00 95.31 102 LEU A O 1
ATOM 845 N N . SER A 1 103 ? -6.580 2.230 2.374 1.00 94.38 103 SER A N 1
ATOM 846 C CA . SER A 1 103 ? -6.726 1.141 1.408 1.00 94.38 103 SER A CA 1
ATOM 847 C C . SER A 1 103 ? -7.107 1.640 0.011 1.00 94.38 103 SER A C 1
ATOM 849 O O . SER A 1 103 ? -6.514 1.206 -0.978 1.00 94.38 103 SER A O 1
ATOM 851 N N . LYS A 1 104 ? -8.013 2.619 -0.084 1.00 93.94 104 LYS A N 1
ATOM 852 C CA . LYS A 1 104 ? -8.375 3.253 -1.365 1.00 93.94 104 LYS A CA 1
ATOM 853 C C . LYS A 1 104 ? -7.167 3.860 -2.080 1.00 93.94 104 LYS A C 1
ATOM 855 O O . LYS A 1 104 ? -7.020 3.749 -3.289 1.00 93.94 104 LYS A O 1
ATOM 860 N N . VAL A 1 105 ? -6.263 4.489 -1.331 1.00 95.31 105 VAL A N 1
ATOM 861 C CA . VAL A 1 105 ? -5.070 5.129 -1.909 1.00 95.31 105 VAL A CA 1
ATOM 862 C C . VAL A 1 105 ? -3.980 4.110 -2.246 1.00 95.31 105 VAL A C 1
ATOM 864 O O . VAL A 1 105 ? -3.312 4.245 -3.269 1.00 95.31 105 VAL A O 1
ATOM 867 N N . LEU A 1 106 ? -3.767 3.119 -1.379 1.00 96.00 106 LEU A N 1
ATOM 868 C CA . LEU A 1 106 ? -2.612 2.221 -1.448 1.00 96.00 106 LEU A CA 1
ATOM 869 C C . LEU A 1 106 ? -2.879 0.958 -2.276 1.00 96.00 106 LEU A C 1
ATOM 871 O O . LEU A 1 106 ? -1.975 0.462 -2.939 1.00 96.00 106 LEU A O 1
ATOM 875 N N . ILE A 1 107 ? -4.102 0.430 -2.235 1.00 94.75 107 ILE A N 1
ATOM 876 C CA . ILE A 1 107 ? -4.411 -0.933 -2.682 1.00 94.75 107 ILE A CA 1
ATOM 877 C C . ILE A 1 107 ? -5.358 -0.943 -3.877 1.00 94.75 107 ILE A C 1
ATOM 879 O O . ILE A 1 107 ? -5.124 -1.689 -4.824 1.00 94.75 107 ILE A O 1
ATOM 883 N N . GLU A 1 108 ? -6.386 -0.091 -3.882 1.00 93.81 108 GLU A N 1
ATOM 884 C CA . GLU A 1 108 ? -7.353 0.013 -4.991 1.00 93.81 108 GLU A CA 1
ATOM 885 C C . GLU A 1 108 ? -6.709 0.149 -6.378 1.00 93.81 108 GLU A C 1
ATOM 887 O O . GLU A 1 108 ? -7.168 -0.532 -7.292 1.00 93.81 108 GLU A O 1
ATOM 892 N N . PRO A 1 109 ? -5.607 0.906 -6.566 1.00 94.06 109 PRO A N 1
ATOM 893 C CA . PRO A 1 109 ? -4.994 1.036 -7.886 1.00 94.06 109 PRO A CA 1
ATOM 894 C C . PRO A 1 109 ? -4.447 -0.273 -8.468 1.00 94.06 109 PRO A C 1
ATOM 896 O O . PRO A 1 109 ? -4.264 -0.351 -9.679 1.00 94.06 109 PRO A O 1
ATOM 899 N N . VAL A 1 110 ? -4.150 -1.270 -7.628 1.00 92.50 110 VAL A N 1
ATOM 900 C CA . VAL A 1 110 ? -3.473 -2.514 -8.034 1.00 92.50 110 VAL A CA 1
ATOM 901 C C . VAL A 1 110 ? -4.279 -3.779 -7.738 1.00 92.50 110 VAL A C 1
ATOM 903 O O . VAL A 1 110 ? -3.960 -4.829 -8.290 1.00 92.50 110 VAL A O 1
ATOM 906 N N . VAL A 1 111 ? -5.326 -3.704 -6.907 1.00 89.94 111 VAL A N 1
ATOM 907 C CA . VAL A 1 111 ? -6.015 -4.879 -6.345 1.00 89.94 111 VAL A CA 1
ATOM 908 C C . VAL A 1 111 ? -6.605 -5.826 -7.389 1.00 89.94 111 VAL A C 1
ATOM 910 O O . VAL A 1 111 ? -6.566 -7.037 -7.191 1.00 89.94 111 VAL A O 1
ATOM 913 N N . ASP A 1 112 ? -7.106 -5.295 -8.503 1.00 88.75 112 ASP A N 1
ATOM 914 C CA . ASP A 1 112 ? -7.735 -6.093 -9.564 1.00 88.75 112 ASP A CA 1
ATOM 915 C C . ASP A 1 112 ? -6.720 -6.856 -10.425 1.00 88.75 112 ASP A C 1
ATOM 917 O O . ASP A 1 112 ? -7.085 -7.778 -11.153 1.00 88.75 112 ASP A O 1
ATOM 921 N N . VAL A 1 113 ? -5.443 -6.477 -10.344 1.00 89.88 113 VAL A N 1
ATOM 922 C CA . VAL A 1 113 ? -4.344 -7.110 -11.083 1.00 89.88 113 VAL A CA 1
ATOM 923 C C . VAL A 1 113 ? -3.640 -8.174 -10.230 1.00 89.88 113 VAL A C 1
ATOM 925 O O . VAL A 1 113 ? -2.885 -8.985 -10.763 1.00 89.88 113 VAL A O 1
ATOM 928 N N . LEU A 1 114 ? -3.887 -8.194 -8.915 1.00 90.00 114 LEU A N 1
ATOM 929 C CA . LEU A 1 114 ? -3.261 -9.141 -7.998 1.00 90.00 114 LEU A CA 1
ATOM 930 C C . LEU A 1 114 ? -3.826 -10.551 -8.180 1.00 90.00 114 LEU A C 1
ATOM 932 O O . LEU A 1 114 ? -5.033 -10.768 -8.087 1.00 90.00 114 LEU A O 1
ATOM 936 N N . ASP A 1 115 ? -2.931 -11.520 -8.343 1.00 90.38 115 ASP A N 1
ATOM 937 C CA . ASP A 1 115 ? -3.248 -12.945 -8.291 1.00 90.38 115 ASP A CA 1
ATOM 938 C C . ASP A 1 115 ? -3.445 -13.385 -6.825 1.00 90.38 115 ASP A C 1
ATOM 940 O O . ASP A 1 115 ? -2.487 -13.328 -6.046 1.00 90.38 115 ASP A O 1
ATOM 944 N N . PRO A 1 116 ? -4.646 -13.833 -6.411 1.00 88.50 116 PRO A N 1
ATOM 945 C CA . PRO A 1 116 ? -4.887 -14.317 -5.051 1.00 88.50 116 PRO A CA 1
ATOM 946 C C . PRO A 1 116 ? -4.075 -15.561 -4.675 1.00 88.50 116 PRO A C 1
ATOM 948 O O . PRO A 1 116 ? -3.905 -15.834 -3.490 1.00 88.50 116 PRO A O 1
ATOM 951 N N . ALA A 1 117 ? -3.584 -16.327 -5.655 1.00 89.06 117 ALA A N 1
ATOM 952 C CA . ALA A 1 117 ? -2.761 -17.507 -5.403 1.00 89.06 117 ALA A CA 1
ATOM 953 C C . ALA A 1 117 ? -1.290 -17.163 -5.099 1.00 89.06 117 ALA A C 1
ATOM 955 O O . ALA A 1 117 ? -0.551 -18.026 -4.627 1.00 89.06 117 ALA A O 1
ATOM 956 N N . GLY A 1 118 ? -0.862 -15.925 -5.371 1.00 89.19 118 GLY A N 1
ATOM 957 C CA . GLY A 1 118 ? 0.504 -15.467 -5.136 1.00 89.19 118 GLY A CA 1
ATOM 958 C C . GLY A 1 118 ? 0.720 -14.830 -3.760 1.00 89.19 118 GLY A C 1
ATOM 959 O O . GLY A 1 118 ? -0.204 -14.353 -3.099 1.00 89.19 118 GLY A O 1
ATOM 960 N N . THR A 1 119 ? 1.983 -14.759 -3.355 1.00 93.19 119 THR A N 1
ATOM 961 C CA . THR A 1 119 ? 2.451 -13.991 -2.200 1.00 93.19 119 THR A CA 1
ATOM 962 C C . THR A 1 119 ? 2.654 -12.531 -2.591 1.00 93.19 119 THR A C 1
ATOM 964 O O . THR A 1 119 ? 3.397 -12.223 -3.522 1.00 93.19 119 THR A O 1
ATOM 967 N N . ILE A 1 120 ? 2.031 -11.614 -1.854 1.00 94.75 120 ILE A N 1
ATOM 968 C CA . ILE A 1 120 ? 2.261 -10.179 -2.004 1.00 94.75 120 ILE A CA 1
ATOM 969 C C . ILE A 1 120 ? 3.453 -9.772 -1.138 1.00 94.75 120 ILE A C 1
ATOM 971 O O . ILE A 1 120 ? 3.409 -9.871 0.089 1.00 94.75 120 ILE A O 1
ATOM 975 N N . ALA A 1 121 ? 4.495 -9.243 -1.766 1.00 94.75 121 ALA A N 1
ATOM 976 C CA . ALA A 1 121 ? 5.609 -8.611 -1.079 1.00 94.75 121 ALA A CA 1
ATOM 977 C C . ALA A 1 121 ? 5.463 -7.086 -1.133 1.00 94.75 121 ALA A C 1
ATOM 979 O O . ALA A 1 121 ? 5.522 -6.478 -2.198 1.00 94.75 121 ALA A O 1
ATOM 980 N N . ILE A 1 122 ? 5.282 -6.451 0.018 1.00 95.88 122 ILE A N 1
ATOM 981 C CA . ILE A 1 122 ? 5.134 -5.001 0.121 1.00 95.88 122 ILE A CA 1
ATOM 982 C C . ILE A 1 122 ? 6.481 -4.369 0.455 1.00 95.88 122 ILE A C 1
ATOM 984 O O . ILE A 1 122 ? 7.121 -4.745 1.438 1.00 95.88 122 ILE A O 1
ATOM 988 N N . ILE A 1 123 ? 6.876 -3.376 -0.339 1.00 95.44 123 ILE A N 1
ATOM 989 C CA . ILE A 1 123 ? 8.049 -2.533 -0.108 1.00 95.44 123 ILE A CA 1
ATOM 990 C C . ILE A 1 123 ? 7.551 -1.107 0.161 1.00 95.44 123 ILE A C 1
ATOM 992 O O . ILE A 1 123 ? 7.241 -0.369 -0.780 1.00 95.44 123 ILE A O 1
ATOM 996 N N . PRO A 1 124 ? 7.397 -0.726 1.438 1.00 95.38 124 PRO A N 1
ATOM 997 C CA . PRO A 1 124 ? 6.916 0.592 1.810 1.00 95.38 124 PRO A CA 1
ATOM 998 C C . PRO A 1 124 ? 7.991 1.671 1.666 1.00 95.38 124 PRO A C 1
ATOM 1000 O O . PRO A 1 124 ? 9.182 1.384 1.599 1.00 95.38 124 PRO A O 1
ATOM 1003 N N . ASP A 1 125 ? 7.542 2.926 1.691 1.00 94.19 125 ASP A N 1
ATOM 1004 C CA . ASP A 1 125 ? 8.397 4.112 1.733 1.00 94.19 125 ASP A CA 1
ATOM 1005 C C . ASP A 1 125 ? 7.949 5.057 2.861 1.00 94.19 125 ASP A C 1
ATOM 1007 O O . ASP A 1 125 ? 6.752 5.226 3.125 1.00 94.19 125 ASP A O 1
ATOM 1011 N N . ARG A 1 126 ? 8.909 5.708 3.526 1.00 92.31 126 ARG A N 1
ATOM 1012 C CA . ARG A 1 126 ? 8.678 6.712 4.588 1.00 92.31 126 ARG A CA 1
ATOM 1013 C C . ARG A 1 126 ? 7.689 6.239 5.668 1.00 92.31 126 ARG A C 1
ATOM 1015 O O . ARG A 1 126 ? 7.880 5.195 6.283 1.00 92.31 126 ARG A O 1
ATOM 1022 N N . ALA A 1 127 ? 6.630 7.010 5.937 1.00 92.19 127 ALA A N 1
ATOM 1023 C CA . ALA A 1 127 ? 5.650 6.693 6.972 1.00 92.19 127 ALA A CA 1
ATOM 1024 C C . ALA A 1 127 ? 4.927 5.360 6.729 1.00 92.19 127 ALA A C 1
ATOM 1026 O O . ALA A 1 127 ? 4.444 4.762 7.690 1.00 92.19 127 ALA A O 1
ATOM 1027 N N . LEU A 1 128 ? 4.895 4.863 5.486 1.00 94.50 128 LEU A N 1
ATOM 1028 C CA . LEU A 1 128 ? 4.282 3.576 5.167 1.00 94.50 128 LEU A CA 1
ATOM 1029 C C . LEU A 1 128 ? 5.026 2.403 5.821 1.00 94.50 128 LEU A C 1
ATOM 1031 O O . LEU A 1 128 ? 4.406 1.372 6.049 1.00 94.50 128 LEU A O 1
ATOM 1035 N N . HIS A 1 129 ? 6.304 2.552 6.204 1.00 92.44 129 HIS A N 1
ATOM 1036 C CA . HIS A 1 129 ? 7.036 1.510 6.941 1.00 92.44 129 HIS A CA 1
ATOM 1037 C C . HIS A 1 129 ? 6.358 1.130 8.265 1.00 92.44 129 HIS A C 1
ATOM 1039 O O . HIS A 1 129 ? 6.499 0.000 8.723 1.00 92.44 129 HIS A O 1
ATOM 1045 N N . GLY A 1 130 ? 5.639 2.066 8.891 1.00 88.56 130 GLY A N 1
ATOM 1046 C CA . GLY A 1 130 ? 4.932 1.816 10.146 1.00 88.56 130 GLY A CA 1
ATOM 1047 C C . GLY A 1 130 ? 3.527 1.244 9.970 1.00 88.56 130 GLY A C 1
ATOM 1048 O O . GLY A 1 130 ? 2.899 0.913 10.972 1.00 88.56 130 GLY A O 1
ATOM 1049 N N . LEU A 1 131 ? 3.008 1.168 8.741 1.00 93.19 131 LEU A N 1
ATOM 1050 C CA . LEU A 1 131 ? 1.625 0.787 8.483 1.00 93.19 131 LEU A CA 1
ATOM 1051 C C . LEU A 1 131 ? 1.455 -0.742 8.542 1.00 93.19 131 LEU A C 1
ATOM 1053 O O . LEU A 1 131 ? 2.147 -1.458 7.815 1.00 93.19 131 LEU A O 1
ATOM 1057 N N . PRO A 1 132 ? 0.498 -1.270 9.327 1.00 92.06 132 PRO A N 1
ATOM 1058 C CA . PRO A 1 132 ? 0.131 -2.680 9.266 1.00 92.06 132 PRO A CA 1
ATOM 1059 C C . PRO A 1 132 ? -0.676 -2.970 7.990 1.00 92.06 132 PRO A C 1
ATOM 1061 O O . PRO A 1 132 ? -1.891 -3.117 8.035 1.00 92.06 132 PRO A O 1
ATOM 1064 N N . PHE A 1 133 ? -0.012 -3.083 6.837 1.00 92.25 133 PHE A N 1
ATOM 1065 C CA . PHE A 1 133 ? -0.668 -3.432 5.566 1.00 92.25 133 PHE A CA 1
ATOM 1066 C C . PHE A 1 133 ? -1.623 -4.634 5.654 1.00 92.25 133 PHE A C 1
ATOM 1068 O O . PHE A 1 133 ? -2.705 -4.554 5.070 1.00 92.25 133 PHE A O 1
ATOM 1075 N N . PRO A 1 134 ? -1.314 -5.704 6.421 1.00 90.19 134 PRO A N 1
ATOM 1076 C CA . PRO A 1 134 ? -2.238 -6.820 6.573 1.00 90.19 134 PRO A CA 1
ATOM 1077 C C . PRO A 1 134 ? -3.618 -6.469 7.139 1.00 90.19 134 PRO A C 1
ATOM 1079 O O . PRO A 1 134 ? -4.574 -7.198 6.878 1.00 90.19 134 PRO A O 1
ATOM 1082 N N . SER A 1 135 ? -3.732 -5.367 7.889 1.00 89.38 135 SER A N 1
ATOM 1083 C CA . SER A 1 135 ? -4.988 -4.901 8.481 1.00 89.38 135 SER A CA 1
ATOM 1084 C C . SER A 1 135 ? -5.758 -3.919 7.598 1.00 89.38 135 SER A C 1
ATOM 1086 O O . SER A 1 135 ? -6.762 -3.372 8.048 1.00 89.38 135 SER A O 1
ATOM 1088 N N . LEU A 1 136 ? -5.300 -3.631 6.378 1.00 90.56 136 LEU A N 1
ATOM 1089 C CA . LEU A 1 136 ? -6.105 -2.868 5.427 1.00 90.56 136 LEU A CA 1
ATOM 1090 C C . LEU A 1 136 ? -7.242 -3.757 4.913 1.00 90.56 136 LEU A C 1
ATOM 1092 O O . LEU A 1 136 ? -7.041 -4.943 4.639 1.00 90.56 136 LEU A O 1
ATOM 1096 N N . HIS A 1 137 ? -8.440 -3.191 4.785 1.00 87.56 137 HIS A N 1
ATOM 1097 C CA . HIS A 1 137 ? -9.543 -3.875 4.116 1.00 87.56 137 HIS A CA 1
ATOM 1098 C C . HIS A 1 137 ? -9.308 -3.911 2.614 1.00 87.56 137 HIS A C 1
ATOM 1100 O O . HIS A 1 137 ? -8.613 -3.057 2.064 1.00 87.56 137 HIS A O 1
ATOM 1106 N N . ARG A 1 138 ? -9.916 -4.867 1.920 1.00 83.44 138 ARG A N 1
ATOM 1107 C CA . ARG A 1 138 ? -10.027 -4.778 0.466 1.00 83.44 138 ARG A CA 1
ATOM 1108 C C . ARG A 1 138 ? -10.951 -3.607 0.105 1.00 83.44 138 ARG A C 1
ATOM 1110 O O . ARG A 1 138 ? -12.033 -3.507 0.684 1.00 83.44 138 ARG A O 1
ATOM 1117 N N . PRO A 1 139 ? -10.572 -2.737 -0.846 1.00 80.38 139 PRO A N 1
ATOM 1118 C CA . PRO A 1 139 ? -11.430 -1.640 -1.283 1.00 80.38 139 PRO A CA 1
ATOM 1119 C C . PRO A 1 139 ? -12.830 -2.138 -1.667 1.00 80.38 139 PRO A C 1
ATOM 1121 O O . PRO A 1 139 ? -12.974 -3.116 -2.402 1.00 80.38 139 PRO A O 1
ATOM 1124 N N . GLY A 1 140 ? -13.866 -1.497 -1.121 1.00 76.12 140 GLY A N 1
ATOM 1125 C CA . GLY A 1 140 ? -15.265 -1.862 -1.369 1.00 76.12 140 GLY 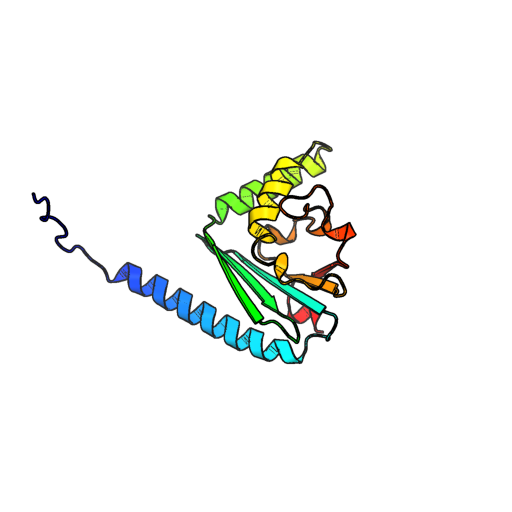A CA 1
ATOM 1126 C C . GLY A 1 140 ? -15.734 -3.164 -0.709 1.00 76.12 140 GLY A C 1
ATOM 1127 O O . GLY A 1 140 ? -16.856 -3.597 -0.974 1.00 76.12 140 GLY A O 1
ATOM 1128 N N . ARG A 1 141 ? -14.919 -3.791 0.148 1.00 79.12 141 ARG A N 1
ATOM 1129 C CA . ARG A 1 141 ? -15.289 -5.000 0.890 1.00 79.12 141 ARG A CA 1
ATOM 1130 C C . ARG A 1 141 ? -14.994 -4.870 2.383 1.00 79.12 141 ARG A C 1
ATOM 1132 O O . ARG A 1 141 ? -14.314 -3.953 2.826 1.00 79.12 141 ARG A O 1
ATOM 1139 N N . THR A 1 142 ? -15.533 -5.804 3.160 1.00 78.31 142 THR A N 1
ATOM 1140 C CA . THR A 1 142 ? -15.379 -5.852 4.623 1.00 78.31 142 THR A CA 1
ATOM 1141 C C . THR A 1 142 ? -14.262 -6.790 5.083 1.00 78.31 142 THR A C 1
ATOM 1143 O O . THR A 1 142 ? -13.973 -6.856 6.273 1.00 78.31 142 THR A O 1
ATOM 1146 N N . ASP A 1 143 ? -13.666 -7.562 4.175 1.00 83.81 143 ASP A N 1
ATOM 1147 C CA . ASP A 1 143 ? -12.583 -8.497 4.466 1.00 83.81 143 ASP A CA 1
ATOM 1148 C C . ASP A 1 143 ? -11.210 -7.811 4.434 1.00 83.81 143 ASP A C 1
ATOM 1150 O O . ASP A 1 143 ? -10.932 -6.937 3.609 1.00 83.81 143 ASP A O 1
ATOM 1154 N N . TYR A 1 144 ? -10.328 -8.222 5.347 1.00 84.06 144 TYR A N 1
ATOM 1155 C CA . TYR A 1 144 ? -8.939 -7.763 5.385 1.00 84.06 144 TYR A CA 1
ATOM 1156 C C . TYR A 1 144 ? -8.110 -8.399 4.265 1.00 84.06 144 TYR A C 1
ATOM 1158 O O . TYR A 1 144 ? -8.360 -9.538 3.860 1.00 84.06 144 TYR A O 1
ATOM 1166 N N . LEU A 1 145 ? -7.056 -7.711 3.816 1.00 84.75 145 LEU A N 1
ATOM 1167 C CA . LEU A 1 145 ? -6.133 -8.255 2.814 1.00 84.75 145 LEU A CA 1
ATOM 1168 C C .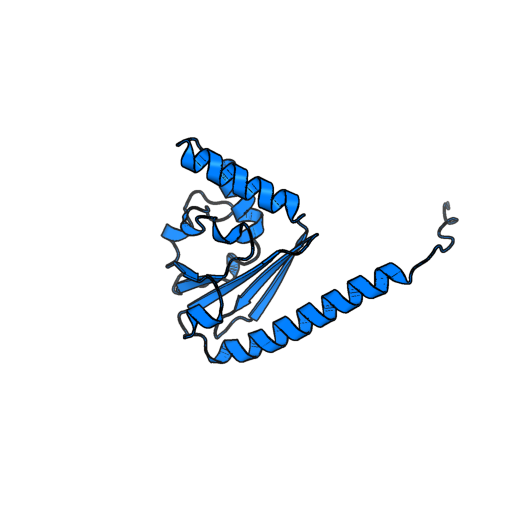 LEU A 1 145 ? -5.542 -9.602 3.234 1.00 84.75 145 LEU A C 1
ATOM 1170 O O . LEU A 1 145 ? -5.466 -10.515 2.416 1.00 84.75 145 LEU A O 1
ATOM 1174 N N . ILE A 1 146 ? -5.211 -9.760 4.517 1.00 85.56 146 ILE A N 1
ATOM 1175 C CA . ILE A 1 146 ? -4.606 -10.991 5.046 1.00 85.56 146 ILE A CA 1
ATOM 1176 C C . ILE A 1 146 ? -5.512 -12.220 4.940 1.00 85.56 146 ILE A C 1
ATOM 1178 O O . ILE A 1 146 ? -5.028 -13.344 4.984 1.00 85.56 146 ILE A O 1
ATOM 1182 N N . GLN A 1 147 ? -6.823 -12.029 4.779 1.00 84.06 147 GLN A N 1
ATOM 1183 C CA . GLN A 1 147 ? -7.757 -13.142 4.603 1.00 84.06 147 GLN A CA 1
ATOM 1184 C C . GLN A 1 147 ? -7.699 -13.738 3.192 1.00 84.06 147 GLN A C 1
ATOM 1186 O O . GLN A 1 147 ? -8.177 -14.848 2.984 1.00 84.06 147 GLN A O 1
ATOM 1191 N N . ASN A 1 148 ? -7.139 -13.004 2.228 1.00 83.62 148 ASN A N 1
ATOM 1192 C CA . ASN A 1 148 ? -7.128 -13.388 0.817 1.00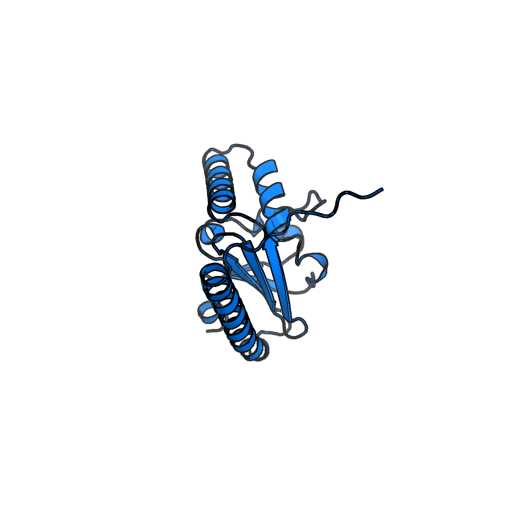 83.62 148 ASN A CA 1
ATOM 1193 C C . ASN A 1 148 ? -5.722 -13.576 0.258 1.00 83.62 148 ASN A C 1
ATOM 1195 O O . ASN A 1 148 ? -5.562 -14.280 -0.731 1.00 83.62 148 ASN A O 1
ATOM 1199 N N . PHE A 1 149 ? -4.730 -12.915 0.851 1.00 86.69 149 PHE A N 1
ATOM 1200 C CA . PHE A 1 149 ? -3.377 -12.876 0.329 1.00 86.69 149 PHE A CA 1
ATOM 1201 C C . PHE A 1 149 ? -2.373 -13.266 1.403 1.00 86.69 149 PHE A C 1
ATOM 1203 O O . PHE A 1 149 ? -2.408 -12.758 2.528 1.00 86.69 149 PHE A O 1
ATOM 1210 N N . THR A 1 150 ? -1.417 -14.109 1.018 1.00 90.62 150 THR A N 1
ATOM 1211 C CA . THR A 1 150 ? -0.193 -14.288 1.800 1.00 90.62 150 THR A CA 1
ATOM 1212 C C . THR A 1 150 ? 0.650 -13.030 1.629 1.00 90.62 150 THR A C 1
ATOM 1214 O O . THR A 1 150 ? 0.869 -12.593 0.502 1.00 90.62 150 THR A O 1
ATOM 1217 N N . MET A 1 151 ? 1.090 -12.413 2.728 1.00 92.19 151 MET A N 1
ATOM 1218 C CA . MET A 1 151 ? 1.799 -11.132 2.687 1.00 92.19 151 MET A CA 1
ATOM 1219 C C . MET A 1 151 ? 3.130 -11.172 3.418 1.00 92.19 151 MET A C 1
ATOM 1221 O O . MET A 1 151 ? 3.232 -11.683 4.531 1.00 92.19 151 MET A O 1
ATOM 1225 N N . ILE A 1 152 ? 4.123 -10.529 2.812 1.00 93.12 152 ILE A N 1
ATOM 1226 C CA . ILE A 1 152 ? 5.432 -10.256 3.398 1.00 93.12 152 ILE A CA 1
ATOM 1227 C C . ILE A 1 152 ? 5.688 -8.757 3.262 1.00 93.12 152 ILE A C 1
ATOM 1229 O O . ILE A 1 152 ? 5.404 -8.165 2.225 1.00 93.12 152 ILE A O 1
ATOM 1233 N 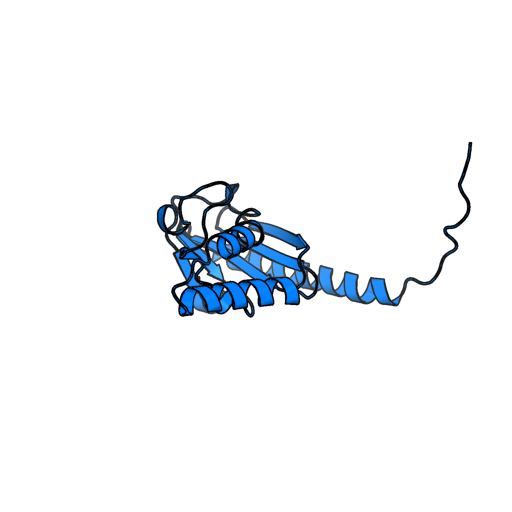N . VAL A 1 153 ? 6.230 -8.127 4.300 1.00 92.50 153 VAL A N 1
ATOM 1234 C CA . VAL A 1 153 ? 6.675 -6.729 4.236 1.00 92.50 153 VAL A CA 1
ATOM 1235 C C . VAL A 1 153 ? 8.196 -6.722 4.303 1.00 92.50 153 VAL A C 1
ATOM 1237 O O . VAL A 1 153 ? 8.771 -7.232 5.262 1.00 92.50 153 VAL A O 1
ATOM 1240 N N . SER A 1 154 ? 8.846 -6.152 3.291 1.00 91.56 154 SER A N 1
ATOM 1241 C CA . SER A 1 154 ? 10.304 -6.012 3.229 1.00 91.56 154 SER A CA 1
ATOM 1242 C C . SER A 1 154 ? 10.688 -4.533 3.243 1.00 91.56 154 SER A C 1
ATOM 1244 O O . SER A 1 154 ? 10.052 -3.743 2.547 1.00 91.56 154 SER A O 1
ATOM 1246 N N . PRO A 1 155 ? 11.739 -4.119 3.976 1.00 87.94 155 PRO A N 1
ATOM 1247 C CA . PRO A 1 155 ? 12.159 -2.720 3.997 1.00 87.94 155 PRO A CA 1
ATOM 1248 C C . PRO A 1 155 ? 12.674 -2.233 2.637 1.00 87.94 155 PRO A C 1
ATOM 1250 O O . PRO A 1 155 ? 12.589 -1.044 2.354 1.00 87.94 155 PRO A O 1
ATOM 1253 N N . THR A 1 156 ? 13.232 -3.125 1.810 1.00 86.75 156 THR A N 1
ATOM 1254 C CA . THR A 1 156 ? 13.747 -2.797 0.471 1.00 86.75 156 THR A CA 1
ATOM 1255 C C . THR A 1 156 ? 13.623 -3.982 -0.488 1.00 86.75 156 THR A C 1
ATOM 1257 O O . THR A 1 156 ? 13.499 -5.133 -0.062 1.00 86.75 156 THR A O 1
ATOM 1260 N N . LEU A 1 157 ? 13.726 -3.707 -1.792 1.00 83.75 157 LEU A N 1
ATOM 1261 C CA . LEU A 1 157 ? 13.757 -4.732 -2.842 1.00 83.75 157 LEU A CA 1
ATOM 1262 C C . LEU A 1 157 ? 14.982 -5.643 -2.719 1.00 83.75 157 LEU A C 1
ATOM 1264 O O . LEU A 1 157 ? 14.869 -6.853 -2.858 1.00 83.75 157 LEU A O 1
ATOM 1268 N N . THR A 1 158 ? 16.142 -5.073 -2.389 1.00 83.19 158 THR A N 1
ATOM 1269 C CA . THR A 1 158 ? 17.374 -5.845 -2.189 1.00 83.19 158 THR A CA 1
ATOM 1270 C C . THR A 1 158 ? 17.243 -6.822 -1.027 1.00 83.19 158 THR A C 1
ATOM 1272 O O . THR A 1 158 ? 17.652 -7.962 -1.164 1.00 83.19 158 THR A O 1
ATOM 1275 N N . HIS A 1 159 ? 16.643 -6.408 0.094 1.00 85.31 159 HIS A N 1
ATOM 1276 C CA . HIS A 1 159 ? 16.441 -7.297 1.243 1.00 85.31 159 HIS A CA 1
ATOM 1277 C C . HIS A 1 159 ? 15.448 -8.433 0.947 1.00 85.31 159 HIS A C 1
ATOM 1279 O O . HIS A 1 159 ? 15.541 -9.495 1.546 1.00 85.31 159 HIS A O 1
ATOM 1285 N N . LEU A 1 160 ? 14.495 -8.216 0.037 1.00 85.62 160 LEU A N 1
ATOM 1286 C CA . LEU A 1 160 ? 13.535 -9.248 -0.362 1.00 85.62 160 LEU A CA 1
ATOM 1287 C C . LEU A 1 160 ? 14.176 -10.337 -1.238 1.00 85.62 160 LEU A C 1
ATOM 1289 O O . LEU A 1 160 ? 13.730 -11.477 -1.207 1.00 85.62 160 LEU A O 1
ATOM 1293 N N . LEU A 1 161 ? 15.174 -9.967 -2.045 1.00 83.00 161 LEU A N 1
ATOM 1294 C CA . LEU A 1 161 ? 15.770 -10.818 -3.083 1.00 83.00 161 LEU A CA 1
ATOM 1295 C C . LEU A 1 161 ? 17.170 -11.348 -2.730 1.00 83.00 161 LEU A C 1
ATOM 1297 O O . LEU A 1 161 ? 17.806 -11.972 -3.580 1.00 83.00 161 LEU A O 1
ATOM 1301 N N . ALA A 1 162 ? 17.667 -11.030 -1.533 1.00 77.94 162 ALA A N 1
ATOM 1302 C CA . ALA A 1 162 ? 18.949 -11.501 -1.010 1.00 77.94 162 ALA A CA 1
ATOM 1303 C C . ALA A 1 162 ? 18.833 -12.930 -0.470 1.00 77.94 162 ALA A C 1
ATOM 1305 O O . ALA A 1 162 ? 19.795 -13.699 -0.691 1.00 77.94 162 ALA A O 1
#

Secondary structure (DSSP, 8-state):
------------SHHHHHHHHHHHHHHHHHHHHHHHGGGS-TTEEEEEEEE-SSEEEEEEE-SS-EEEEEEE--HHHHHHHHHHHHHHHHTT---HHHHHHHHHHHTTTTGGG--TTSEEEEE--GGGGG--GGGPBPTTSSSBGGGT-EEEE-SSHHHHH-

pLDDT: mean 83.22, std 17.02, range [33.06, 97.06]

Sequence (162 aa):
WTYLHKYRAKPYPEFVGQFNQHIERIREQALARSRVQKLIPHDTQIIEYALLSDRLLIWLISDKVFTLHSVPVSRSALENQVQQALQRLRAGESAASLLDELSKVLIEPVVDVLDPAGTIAIIPDRALHGLPFPSLHRPGRTDYLIQNFTMIVSPTLTHLLA